Protein AF-T1DFJ6-F1 (afdb_monomer)

Solvent-accessible surface area (backbone atoms only — not comparable to full-atom values): 3288 Å² total; per-residue (Å²): 134,53,76,65,58,50,53,52,52,46,52,53,45,51,53,51,50,50,54,52,49,53,42,48,73,74,69,44,79,65,93,53,79,60,49,65,62,50,45,54,52,52,48,50,51,53,51,49,51,54,51,56,60,72,76,105

Mean predicted aligned error: 4.29 Å

Sequence (56 aa):
MSKGERNEQLKSLHETLLKQRASVAMGGAPSNPGLIKSVKRQIARILTVNRMEEIK

Structure (mmCIF, N/CA/C/O backbone):
data_AF-T1DFJ6-F1
#
_entry.id   AF-T1DFJ6-F1
#
loop_
_atom_site.group_PDB
_atom_site.id
_atom_site.type_symbol
_atom_site.label_atom_id
_atom_site.label_alt_id
_atom_site.label_comp_id
_atom_site.label_asym_id
_atom_site.label_entity_id
_atom_site.label_seq_id
_atom_site.pdbx_PDB_ins_code
_atom_site.Cartn_x
_atom_site.Cartn_y
_atom_site.Cartn_z
_atom_site.occupancy
_atom_site.B_iso_or_equiv
_atom_site.auth_seq_id
_atom_site.auth_comp_id
_atom_site.auth_as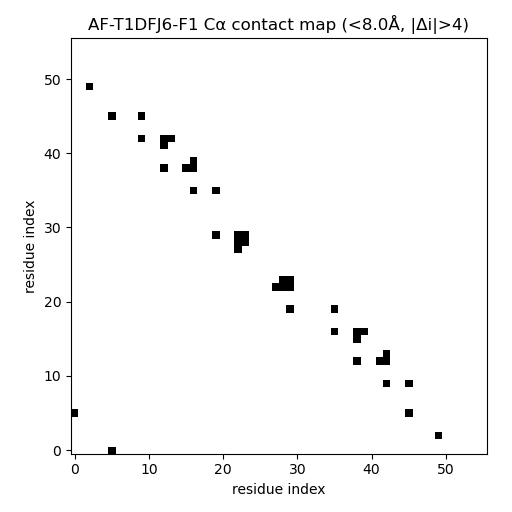ym_id
_atom_site.auth_atom_id
_atom_site.pdbx_PDB_model_num
ATOM 1 N N . MET A 1 1 ? -0.503 0.528 17.832 1.00 64.94 1 MET A N 1
ATOM 2 C CA . MET A 1 1 ? -0.433 1.365 16.626 1.00 64.94 1 MET A CA 1
ATOM 3 C C . MET A 1 1 ? -1.675 2.230 16.594 1.00 64.94 1 MET A C 1
ATOM 5 O O . MET A 1 1 ? -2.767 1.675 16.619 1.00 64.94 1 MET A O 1
ATOM 9 N N . SER A 1 2 ? -1.520 3.545 16.643 1.00 86.31 2 SER A N 1
ATOM 10 C CA . SER A 1 2 ? -2.643 4.488 16.617 1.00 86.31 2 SER A CA 1
ATOM 11 C C . SER A 1 2 ? -3.257 4.579 15.212 1.00 86.31 2 SER A C 1
ATOM 13 O O . SER A 1 2 ? -2.580 4.307 14.217 1.00 86.31 2 SER A O 1
ATOM 15 N N . LYS A 1 3 ? -4.526 5.006 15.100 1.00 86.38 3 LYS A N 1
ATOM 16 C CA . LYS A 1 3 ? -5.176 5.279 13.801 1.00 86.38 3 LYS A CA 1
ATOM 17 C C . LYS A 1 3 ? -4.360 6.282 12.968 1.00 86.38 3 LYS A C 1
ATOM 19 O O . LYS A 1 3 ? -4.256 6.122 11.755 1.00 86.38 3 LYS A O 1
ATOM 24 N N . GLY A 1 4 ? -3.722 7.257 13.626 1.00 88.12 4 GLY A N 1
ATOM 25 C CA . GLY A 1 4 ? -2.820 8.222 12.987 1.00 88.12 4 GLY A CA 1
ATOM 26 C C . GLY A 1 4 ? -1.603 7.557 12.339 1.00 88.12 4 GLY A C 1
ATOM 27 O O . GLY A 1 4 ? -1.396 7.700 11.137 1.00 88.12 4 GLY A O 1
ATOM 28 N N . GLU A 1 5 ? -0.874 6.736 13.099 1.00 90.25 5 GLU A N 1
ATOM 29 C CA . GLU A 1 5 ? 0.286 5.981 12.598 1.00 90.25 5 GLU A CA 1
ATOM 30 C C . GLU A 1 5 ? -0.096 5.055 11.432 1.00 90.25 5 GLU A C 1
ATOM 32 O O . GLU A 1 5 ? 0.679 4.865 10.494 1.00 90.25 5 GLU A O 1
ATOM 37 N N . ARG A 1 6 ? -1.307 4.470 11.462 1.00 89.88 6 ARG A N 1
ATOM 38 C CA . ARG A 1 6 ? -1.793 3.589 10.382 1.00 89.88 6 ARG A CA 1
ATOM 39 C C . ARG A 1 6 ? -2.036 4.344 9.098 1.00 89.88 6 ARG A C 1
ATOM 41 O O . ARG A 1 6 ? -1.675 3.849 8.033 1.00 89.88 6 ARG A O 1
ATOM 48 N N . ASN A 1 7 ? -2.611 5.533 9.194 1.00 91.00 7 ASN A N 1
ATOM 49 C CA . ASN A 1 7 ? -2.819 6.387 8.034 1.00 91.00 7 ASN A CA 1
ATOM 50 C C . ASN A 1 7 ? -1.488 6.871 7.448 1.00 91.00 7 ASN A C 1
ATOM 52 O O . ASN A 1 7 ? -1.343 6.936 6.228 1.00 91.00 7 ASN A O 1
ATOM 56 N N . GLU A 1 8 ? -0.500 7.144 8.296 1.00 94.31 8 GLU A N 1
ATOM 57 C CA . GLU A 1 8 ? 0.834 7.557 7.865 1.00 94.31 8 GLU A CA 1
ATOM 58 C C . GLU A 1 8 ? 1.583 6.422 7.145 1.00 94.31 8 GLU A C 1
ATOM 60 O O . GLU A 1 8 ? 2.092 6.612 6.037 1.00 94.31 8 GLU A O 1
ATOM 65 N N . GLN A 1 9 ? 1.544 5.201 7.695 1.00 93.31 9 GLN A N 1
ATOM 66 C CA . GLN A 1 9 ? 2.038 4.006 7.000 1.00 93.31 9 GLN A CA 1
ATOM 67 C C . GLN A 1 9 ? 1.290 3.741 5.692 1.00 93.31 9 GLN A C 1
ATOM 69 O O . GLN A 1 9 ? 1.901 3.383 4.687 1.00 93.31 9 GLN A O 1
ATOM 74 N N . LEU A 1 10 ? -0.032 3.913 5.675 1.00 94.31 10 LEU A N 1
ATOM 75 C CA . LEU A 1 10 ? -0.831 3.719 4.470 1.00 94.31 10 LEU A CA 1
ATOM 76 C C . LEU A 1 10 ? -0.395 4.693 3.368 1.00 94.31 10 LEU A C 1
ATOM 78 O O . LEU A 1 10 ? -0.198 4.276 2.225 1.00 94.31 10 LEU A O 1
ATOM 82 N N . LYS A 1 11 ? -0.148 5.960 3.717 1.00 95.69 11 LYS A N 1
ATOM 83 C CA . LYS A 1 11 ? 0.378 6.966 2.789 1.00 95.69 11 LYS A CA 1
ATOM 84 C C . LYS A 1 11 ? 1.743 6.560 2.220 1.00 95.69 11 LYS A C 1
ATOM 86 O O . LYS A 1 11 ? 1.912 6.577 1.000 1.00 95.69 11 LYS A O 1
ATOM 91 N N . SER A 1 12 ? 2.676 6.099 3.058 1.00 96.06 12 SER A N 1
ATOM 92 C CA . SER A 1 12 ? 4.003 5.665 2.587 1.00 96.06 12 SER A CA 1
ATOM 93 C C . SER A 1 12 ? 3.938 4.428 1.675 1.00 96.06 12 SER A C 1
ATOM 95 O O . SER A 1 12 ? 4.659 4.336 0.673 1.00 96.06 12 SER A O 1
ATOM 97 N N . LEU A 1 13 ? 3.027 3.489 1.954 1.00 95.44 13 LEU A N 1
ATOM 98 C CA . LEU A 1 13 ? 2.792 2.316 1.10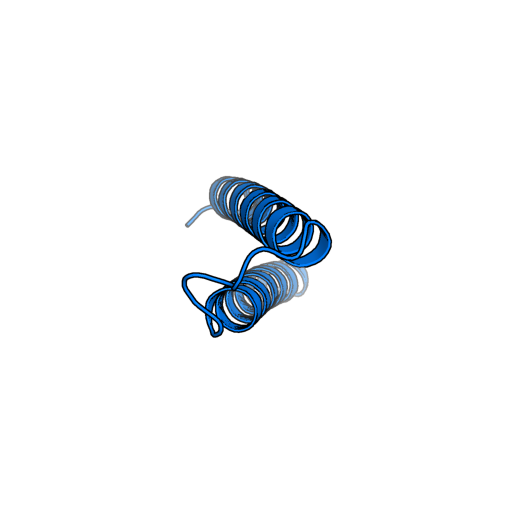9 1.00 95.44 13 LEU A CA 1
ATOM 99 C C . LEU A 1 13 ? 2.206 2.704 -0.255 1.00 95.44 13 LEU A C 1
ATOM 101 O O . LEU A 1 13 ? 2.603 2.135 -1.275 1.00 95.44 13 LEU A O 1
ATOM 105 N N . HIS A 1 14 ? 1.307 3.690 -0.302 1.00 95.12 14 HIS A N 1
ATOM 106 C CA . HIS A 1 14 ? 0.790 4.230 -1.561 1.00 95.12 14 HIS A CA 1
ATOM 107 C C . HIS A 1 14 ? 1.877 4.924 -2.388 1.00 95.12 14 HIS A C 1
ATOM 109 O O . HIS A 1 14 ? 1.967 4.677 -3.593 1.00 95.12 14 HIS A O 1
ATOM 115 N N . GLU A 1 15 ? 2.745 5.719 -1.761 1.00 95.94 15 GLU A N 1
ATOM 116 C CA . GLU A 1 15 ? 3.894 6.335 -2.439 1.00 95.94 15 GLU A CA 1
ATOM 117 C C . GLU A 1 15 ? 4.859 5.282 -2.994 1.00 95.94 15 GLU A C 1
ATOM 119 O O . GLU A 1 15 ? 5.317 5.379 -4.135 1.00 95.94 15 GLU A O 1
ATOM 124 N N . THR A 1 16 ? 5.127 4.229 -2.219 1.00 92.81 16 THR A N 1
ATOM 125 C CA . THR A 1 16 ? 5.961 3.102 -2.657 1.00 92.81 16 THR A CA 1
ATOM 126 C C . THR A 1 16 ? 5.341 2.402 -3.864 1.00 92.81 16 THR A C 1
ATOM 128 O O . THR A 1 16 ? 6.027 2.138 -4.852 1.00 92.81 16 THR A O 1
ATOM 131 N N . LEU A 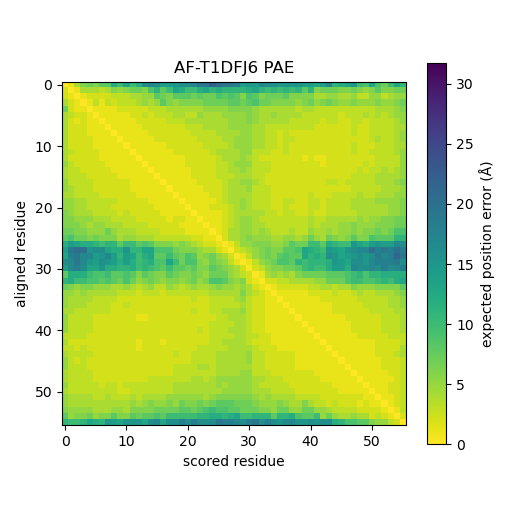1 17 ? 4.030 2.141 -3.831 1.00 93.12 17 LEU A N 1
ATOM 132 C CA . LEU A 1 17 ? 3.314 1.531 -4.949 1.00 93.12 17 LEU A CA 1
ATOM 133 C C . LEU A 1 17 ? 3.380 2.399 -6.213 1.00 93.12 17 LEU A C 1
ATOM 135 O O . LEU A 1 17 ? 3.549 1.863 -7.310 1.00 93.12 17 LEU A O 1
ATOM 139 N N . LEU A 1 18 ? 3.257 3.721 -6.067 1.00 92.81 18 LEU A N 1
ATOM 140 C CA . LEU A 1 18 ? 3.339 4.670 -7.176 1.00 92.81 18 LEU A CA 1
ATOM 141 C C . LEU A 1 18 ? 4.729 4.657 -7.821 1.00 92.81 18 LEU A C 1
ATOM 143 O O . LEU A 1 18 ? 4.829 4.495 -9.035 1.00 92.81 18 LEU A O 1
ATOM 147 N N . LYS A 1 19 ? 5.793 4.740 -7.015 1.00 90.75 19 LYS A N 1
ATOM 148 C CA . LYS A 1 19 ? 7.185 4.688 -7.496 1.00 90.75 19 LYS A CA 1
ATOM 149 C C . LYS A 1 19 ? 7.476 3.395 -8.257 1.00 90.75 19 LYS A C 1
ATOM 151 O O . LYS A 1 19 ? 8.057 3.428 -9.338 1.00 90.75 19 LYS A O 1
ATOM 156 N N . GLN A 1 20 ? 7.021 2.260 -7.727 1.00 89.75 20 GLN A N 1
ATOM 157 C CA . GLN A 1 20 ? 7.217 0.963 -8.378 1.00 89.75 20 GLN A CA 1
ATOM 158 C C . GLN A 1 20 ? 6.455 0.859 -9.702 1.00 89.75 20 GLN A C 1
ATOM 160 O O . GLN A 1 20 ? 6.995 0.371 -10.690 1.00 89.75 20 GLN A O 1
ATOM 165 N N . ARG A 1 21 ? 5.221 1.369 -9.764 1.00 89.56 21 ARG A N 1
ATOM 166 C CA . ARG A 1 21 ? 4.460 1.431 -11.020 1.00 89.56 21 ARG A CA 1
ATOM 167 C C . ARG A 1 21 ? 5.122 2.334 -12.056 1.00 89.56 21 ARG A C 1
ATOM 169 O O . ARG A 1 21 ? 5.167 1.951 -13.218 1.00 89.56 21 ARG A O 1
ATOM 176 N N . ALA A 1 22 ? 5.648 3.484 -11.639 1.00 90.50 22 ALA A N 1
ATOM 177 C CA . ALA A 1 22 ? 6.380 4.383 -12.525 1.00 90.50 22 ALA A CA 1
ATOM 178 C C . ALA A 1 22 ? 7.632 3.700 -13.098 1.00 90.50 22 ALA A C 1
ATOM 180 O O . ALA A 1 22 ? 7.855 3.743 -14.302 1.00 90.50 22 ALA A O 1
ATOM 181 N N . SER A 1 23 ? 8.398 2.992 -12.261 1.00 87.62 23 SER A N 1
ATOM 182 C CA . SER A 1 23 ? 9.568 2.222 -12.702 1.00 87.62 23 SER A CA 1
ATOM 183 C C . SER A 1 23 ? 9.213 1.142 -13.731 1.00 87.62 23 SER A C 1
ATOM 185 O O . SER A 1 23 ? 9.893 1.034 -14.749 1.00 87.62 23 SER A O 1
ATOM 187 N N . VAL A 1 24 ? 8.125 0.397 -13.505 1.00 86.88 24 VAL A N 1
ATOM 188 C CA . VAL A 1 24 ? 7.636 -0.619 -14.454 1.00 86.88 24 VAL A CA 1
ATOM 189 C C . VAL A 1 24 ? 7.155 0.020 -15.760 1.00 86.88 24 VAL A C 1
ATOM 191 O O . VAL A 1 24 ? 7.444 -0.498 -16.834 1.00 86.88 24 VAL A O 1
ATOM 194 N N . ALA A 1 25 ? 6.453 1.155 -15.690 1.00 88.06 25 ALA A N 1
ATOM 195 C CA . ALA A 1 25 ? 5.963 1.866 -16.872 1.00 88.06 25 ALA A CA 1
ATOM 196 C C . ALA A 1 25 ? 7.100 2.409 -17.753 1.00 88.06 25 ALA A C 1
ATOM 198 O O . ALA A 1 25 ? 6.970 2.423 -18.972 1.00 88.06 25 ALA A O 1
ATOM 199 N N . MET A 1 26 ? 8.229 2.797 -17.153 1.00 89.12 26 MET A N 1
ATOM 200 C CA . MET A 1 26 ? 9.437 3.217 -17.875 1.00 89.12 26 MET A CA 1
ATOM 201 C C . MET A 1 26 ? 10.204 2.047 -18.523 1.00 89.12 26 MET A C 1
ATOM 203 O O . MET A 1 26 ? 11.277 2.259 -19.078 1.00 89.12 26 MET A O 1
ATOM 207 N N . GLY A 1 27 ? 9.689 0.813 -18.454 1.00 84.38 27 GLY A N 1
ATOM 208 C CA . GLY A 1 27 ? 10.343 -0.370 -19.021 1.00 84.38 27 GLY A CA 1
ATOM 209 C C . GLY A 1 27 ? 11.507 -0.897 -18.179 1.00 84.38 27 GLY A C 1
ATOM 210 O O . GLY A 1 27 ? 12.254 -1.761 -18.633 1.00 84.38 27 GLY A O 1
ATOM 211 N N . GLY A 1 28 ? 11.666 -0.405 -16.946 1.00 80.38 28 GLY A N 1
ATOM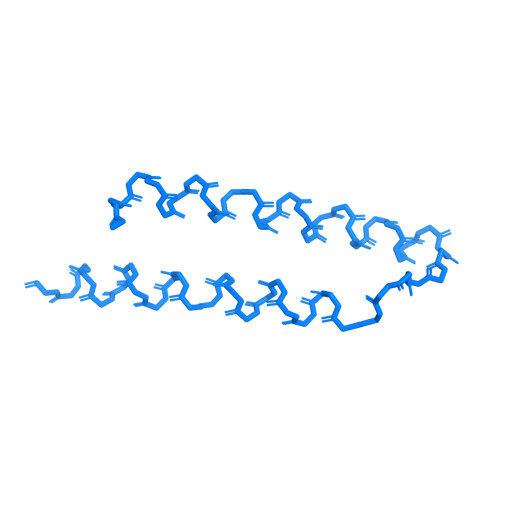 212 C CA 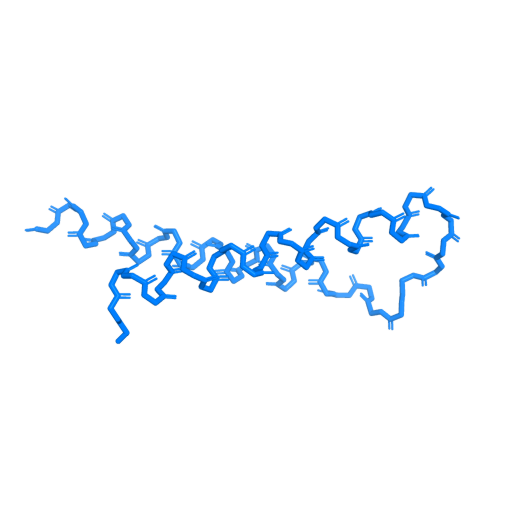. GLY A 1 28 ? 12.646 -0.941 -16.013 1.00 80.38 28 GLY A CA 1
ATOM 213 C C . GLY A 1 28 ? 12.247 -2.346 -15.570 1.00 80.38 28 GLY A C 1
ATOM 214 O O . GLY A 1 28 ? 11.120 -2.566 -15.118 1.00 80.38 28 GLY A O 1
ATOM 215 N N . ALA A 1 29 ? 13.174 -3.302 -15.665 1.00 72.25 29 ALA A N 1
ATOM 216 C CA . ALA A 1 29 ? 12.986 -4.604 -15.043 1.00 72.25 29 ALA A CA 1
ATOM 217 C C . ALA A 1 29 ? 12.778 -4.397 -13.529 1.00 72.25 29 ALA A C 1
ATOM 219 O O . ALA A 1 29 ? 13.599 -3.733 -12.887 1.00 72.25 29 ALA A O 1
ATOM 220 N N . PRO A 1 30 ? 11.690 -4.917 -12.936 1.00 67.12 30 PRO A N 1
ATOM 221 C CA . PRO A 1 30 ? 11.447 -4.733 -11.517 1.00 67.12 30 PRO A CA 1
ATOM 222 C C . PRO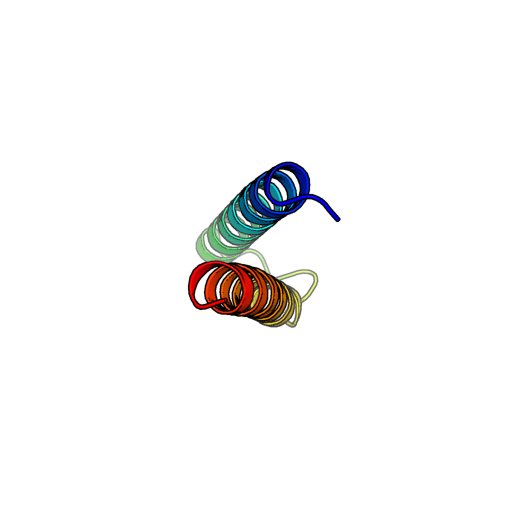 A 1 30 ? 12.538 -5.462 -10.730 1.00 67.12 30 PRO A C 1
ATOM 224 O O . PRO A 1 30 ? 12.632 -6.686 -10.778 1.00 67.12 30 PRO A O 1
ATOM 227 N N . SER A 1 31 ? 13.331 -4.716 -9.959 1.00 73.38 31 SER A N 1
ATOM 228 C CA . SER A 1 31 ? 14.376 -5.266 -9.083 1.00 73.38 31 SER A CA 1
ATOM 229 C C . SER A 1 31 ? 13.821 -6.241 -8.040 1.00 73.38 31 SER A C 1
ATOM 231 O O . SER A 1 31 ? 14.535 -7.113 -7.554 1.00 73.38 31 SER A O 1
ATOM 233 N N . ASN A 1 32 ? 12.525 -6.141 -7.731 1.00 80.88 32 ASN A N 1
ATOM 234 C CA . ASN A 1 32 ? 11.791 -7.145 -6.975 1.00 80.88 32 ASN A CA 1
ATOM 235 C C . ASN A 1 32 ? 10.377 -7.343 -7.565 1.00 80.88 32 ASN A C 1
ATOM 237 O O . ASN A 1 32 ? 9.477 -6.545 -7.277 1.00 80.88 32 ASN A O 1
ATOM 241 N N . PRO A 1 33 ? 10.127 -8.419 -8.336 1.00 80.31 33 PRO A N 1
ATOM 242 C CA . PRO A 1 33 ? 8.826 -8.660 -8.968 1.00 80.31 33 PRO A CA 1
ATOM 243 C C . PRO A 1 33 ? 7.697 -8.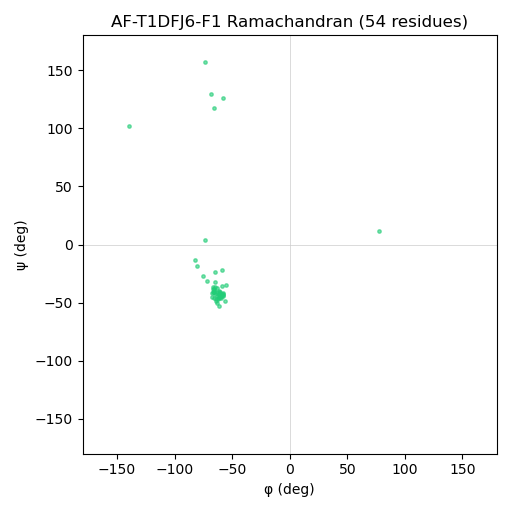896 -7.947 1.00 80.31 33 PRO A C 1
ATOM 245 O O . PRO A 1 33 ? 6.524 -8.646 -8.233 1.00 80.31 33 PRO A O 1
ATOM 248 N N . GLY A 1 34 ? 8.028 -9.334 -6.725 1.00 90.19 34 GLY A N 1
ATOM 249 C CA . GLY A 1 34 ? 7.064 -9.577 -5.650 1.00 90.19 34 GLY A CA 1
ATOM 250 C C . GLY A 1 34 ? 6.648 -8.324 -4.873 1.00 90.19 34 GLY A C 1
ATOM 251 O O . GLY A 1 34 ? 5.659 -8.363 -4.132 1.00 90.19 34 GLY A O 1
ATOM 252 N N . LEU A 1 35 ? 7.361 -7.206 -5.041 1.00 88.81 35 LEU A N 1
ATOM 253 C CA . LEU A 1 35 ? 7.189 -6.014 -4.209 1.00 88.81 35 LEU A CA 1
ATOM 254 C C . LEU A 1 35 ? 5.796 -5.395 -4.361 1.00 88.81 35 LEU A C 1
ATOM 256 O O . LEU A 1 35 ? 5.126 -5.149 -3.361 1.00 88.81 35 LEU A O 1
ATOM 260 N N . ILE A 1 36 ? 5.306 -5.230 -5.594 1.00 91.44 36 ILE A N 1
ATOM 261 C CA . ILE A 1 36 ? 3.968 -4.672 -5.860 1.00 91.44 36 ILE A CA 1
ATOM 262 C C . ILE A 1 36 ? 2.879 -5.510 -5.175 1.00 91.44 36 ILE A C 1
ATOM 264 O O . ILE A 1 36 ? 1.951 -4.966 -4.572 1.00 91.44 36 ILE A O 1
ATOM 268 N N . LYS A 1 37 ? 2.989 -6.843 -5.239 1.00 93.50 37 LYS A N 1
ATOM 269 C CA . LYS A 1 37 ? 2.034 -7.762 -4.603 1.00 93.50 37 LYS A CA 1
ATOM 270 C C . LYS A 1 37 ? 2.100 -7.667 -3.077 1.00 93.50 37 LYS A C 1
ATOM 272 O O . LYS A 1 37 ? 1.054 -7.676 -2.428 1.00 93.50 37 LYS A O 1
ATOM 277 N N . SER A 1 38 ? 3.303 -7.553 -2.514 1.00 94.69 38 SER A N 1
ATOM 278 C CA . SER A 1 38 ? 3.516 -7.381 -1.073 1.00 94.69 38 SER A CA 1
ATOM 279 C C . SER A 1 38 ? 2.911 -6.071 -0.562 1.00 94.69 38 SER A C 1
ATOM 281 O O . SER A 1 38 ? 2.097 -6.096 0.360 1.00 94.69 38 SER A O 1
ATOM 283 N N . VAL A 1 39 ? 3.215 -4.945 -1.216 1.00 94.75 39 VAL A N 1
ATOM 284 C CA . VAL A 1 39 ? 2.704 -3.615 -0.842 1.00 94.75 39 VAL A CA 1
ATOM 285 C C . VAL A 1 39 ? 1.176 -3.576 -0.903 1.00 94.75 39 VAL A C 1
ATOM 287 O O . VAL A 1 39 ? 0.535 -3.139 0.049 1.00 94.75 39 VAL A O 1
ATOM 290 N N . LYS A 1 40 ? 0.561 -4.129 -1.959 1.00 94.94 40 LYS A N 1
ATOM 291 C CA . LYS A 1 40 ? -0.907 -4.239 -2.054 1.00 94.94 40 LYS A CA 1
ATOM 292 C C . LYS A 1 40 ? -1.518 -5.032 -0.894 1.00 94.94 40 LYS A C 1
ATOM 294 O O . LYS A 1 40 ? -2.545 -4.628 -0.356 1.00 94.94 40 LYS A O 1
ATOM 299 N N . ARG A 1 41 ? -0.896 -6.148 -0.491 1.00 96.62 41 ARG A N 1
ATOM 300 C CA . ARG A 1 41 ? -1.361 -6.951 0.656 1.00 96.62 41 ARG A CA 1
ATOM 301 C C . ARG A 1 41 ? -1.229 -6.198 1.978 1.00 96.62 41 ARG A C 1
ATOM 303 O O . ARG A 1 41 ? -2.104 -6.332 2.826 1.00 96.62 41 ARG A O 1
ATOM 310 N N . GLN A 1 42 ? -0.162 -5.422 2.155 1.00 95.88 42 GLN A N 1
ATOM 311 C CA . GLN A 1 42 ? 0.024 -4.602 3.354 1.00 95.88 42 GLN A CA 1
ATOM 312 C C . GLN A 1 42 ? -1.038 -3.501 3.449 1.00 95.88 42 GLN A C 1
ATOM 314 O O . GLN A 1 42 ? -1.678 -3.384 4.491 1.00 95.88 42 GLN A O 1
ATOM 319 N N . ILE A 1 43 ? -1.312 -2.788 2.349 1.00 96.00 43 ILE A N 1
ATOM 320 C CA . ILE A 1 43 ? -2.396 -1.791 2.280 1.00 96.00 43 ILE A CA 1
ATOM 321 C C . ILE A 1 43 ? -3.738 -2.436 2.647 1.00 96.00 43 ILE A C 1
ATOM 323 O O . ILE A 1 43 ? -4.454 -1.923 3.504 1.00 96.00 43 ILE A O 1
ATOM 327 N N . ALA A 1 44 ? -4.054 -3.595 2.056 1.00 96.50 44 ALA A N 1
ATOM 328 C CA . ALA A 1 44 ? -5.297 -4.308 2.342 1.00 96.50 44 ALA A CA 1
ATOM 329 C C . ALA A 1 44 ? -5.442 -4.655 3.833 1.00 96.50 44 ALA A C 1
ATOM 331 O O . ALA A 1 44 ? -6.500 -4.421 4.404 1.00 96.50 44 ALA A O 1
ATOM 332 N N . ARG A 1 45 ? -4.375 -5.138 4.489 1.00 95.75 45 ARG A N 1
ATOM 333 C CA . ARG A 1 45 ? -4.392 -5.444 5.931 1.00 95.75 45 ARG A CA 1
ATOM 334 C C . ARG A 1 45 ? -4.684 -4.213 6.787 1.00 95.75 45 ARG A C 1
ATOM 336 O O . ARG A 1 45 ? -5.508 -4.305 7.691 1.00 95.75 45 ARG A O 1
ATOM 343 N N . ILE A 1 46 ? -4.038 -3.079 6.505 1.00 94.38 46 ILE A N 1
ATOM 344 C CA . ILE A 1 46 ? -4.260 -1.836 7.262 1.00 94.38 46 ILE A CA 1
ATOM 345 C C . ILE A 1 46 ? -5.707 -1.365 7.097 1.00 94.38 46 ILE A C 1
ATOM 347 O O . ILE A 1 46 ? -6.360 -1.039 8.086 1.00 94.38 46 ILE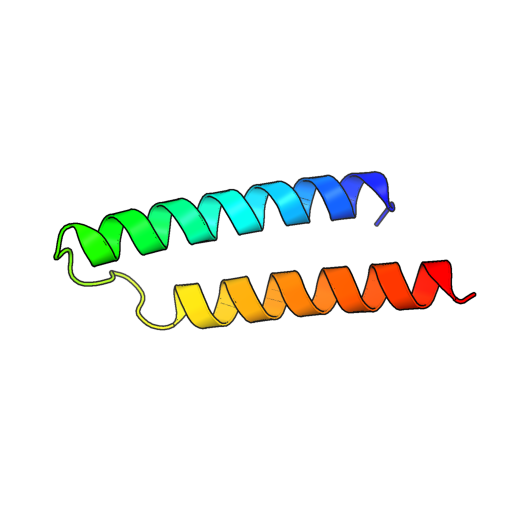 A O 1
ATOM 351 N N . LEU A 1 47 ? -6.233 -1.394 5.870 1.00 94.06 47 LEU A N 1
ATOM 352 C CA . LEU A 1 47 ? -7.626 -1.039 5.600 1.00 94.06 47 LEU A CA 1
ATOM 353 C C . LEU A 1 47 ? -8.609 -1.967 6.324 1.00 94.06 47 LEU A C 1
ATOM 355 O O . LEU A 1 47 ? -9.592 -1.486 6.882 1.00 94.06 47 LEU A O 1
ATOM 359 N N . THR A 1 48 ? -8.338 -3.275 6.368 1.00 95.50 48 THR A N 1
ATOM 360 C CA . THR A 1 48 ? -9.166 -4.229 7.121 1.00 95.50 48 THR A CA 1
ATOM 361 C C . THR A 1 48 ? -9.173 -3.910 8.613 1.00 95.50 48 THR A C 1
ATOM 363 O O . THR A 1 48 ? -10.245 -3.872 9.207 1.00 95.50 48 THR A O 1
ATOM 366 N N . VAL A 1 49 ? -8.011 -3.633 9.212 1.00 92.81 49 VAL A N 1
ATOM 367 C CA . VAL A 1 49 ? -7.922 -3.257 10.633 1.00 92.81 49 VAL A CA 1
ATOM 368 C C . VAL A 1 49 ? -8.681 -1.960 10.903 1.00 92.81 49 VAL A C 1
ATOM 370 O O . VAL A 1 49 ? -9.489 -1.917 11.824 1.00 92.81 49 VAL A O 1
ATOM 373 N N . ASN A 1 50 ? -8.492 -0.933 10.070 1.00 90.88 50 ASN A N 1
ATOM 374 C CA . ASN A 1 50 ? -9.216 0.333 10.205 1.00 90.88 50 ASN A CA 1
ATOM 375 C C . ASN A 1 50 ? -10.734 0.126 10.122 1.00 90.88 50 ASN A C 1
ATOM 377 O O . ASN A 1 50 ? -11.475 0.679 10.927 1.00 90.88 50 ASN A O 1
ATOM 381 N N . ARG A 1 51 ? -11.201 -0.713 9.189 1.00 93.00 51 ARG A N 1
ATOM 382 C CA . ARG A 1 51 ? -12.625 -1.028 9.052 1.00 93.00 51 ARG A CA 1
ATOM 383 C C . ARG A 1 51 ? -13.168 -1.790 10.259 1.00 93.00 51 ARG A C 1
ATOM 385 O O . ARG A 1 51 ? -14.286 -1.523 10.681 1.00 93.00 51 ARG A O 1
ATOM 392 N N . MET A 1 52 ? -12.397 -2.733 10.798 1.00 92.88 52 MET A N 1
ATOM 393 C CA . MET A 1 52 ? -12.770 -3.476 12.004 1.00 92.88 52 MET A CA 1
ATOM 394 C C . MET A 1 52 ? -12.887 -2.563 13.223 1.00 92.88 52 MET A C 1
ATOM 396 O O . MET A 1 52 ? -13.783 -2.764 14.030 1.00 92.88 52 MET A O 1
ATOM 400 N N . GLU A 1 53 ? -12.015 -1.563 13.346 1.00 89.12 53 GLU A N 1
ATOM 401 C CA . GLU A 1 53 ? -12.103 -0.564 14.415 1.00 89.12 53 GLU A CA 1
ATOM 402 C C . GLU A 1 53 ? -13.267 0.410 14.241 1.00 89.12 53 GLU A C 1
ATOM 404 O O . GLU A 1 53 ? -13.808 0.862 15.235 1.00 89.12 53 GLU A O 1
ATOM 409 N N . GLU A 1 54 ? -13.661 0.737 13.009 1.00 86.75 54 GLU A N 1
ATOM 410 C CA . GLU A 1 54 ? -14.805 1.625 12.749 1.00 86.75 54 GLU A CA 1
ATOM 411 C C . GLU A 1 54 ? -16.167 0.961 12.966 1.00 86.75 54 GLU A C 1
ATOM 413 O O . GLU A 1 54 ? -17.147 1.653 13.215 1.00 86.75 54 GLU A O 1
ATOM 418 N N . ILE A 1 55 ? -16.249 -0.363 12.813 1.00 88.56 55 ILE A N 1
ATOM 419 C CA . ILE A 1 55 ? -17.484 -1.130 13.043 1.00 88.56 55 ILE A CA 1
ATOM 420 C C . ILE A 1 55 ? -17.706 -1.402 14.543 1.00 88.56 55 ILE A C 1
ATOM 422 O O . ILE A 1 55 ? -18.815 -1.758 14.939 1.00 88.56 55 ILE A O 1
ATOM 426 N N . LYS A 1 56 ? -16.656 -1.274 15.358 1.00 66.38 56 LYS A N 1
ATOM 427 C CA . LYS A 1 56 ? -16.654 -1.606 16.783 1.00 66.38 56 LYS A CA 1
ATOM 428 C C . LYS A 1 56 ? -17.059 -0.414 17.641 1.00 66.38 56 LYS A C 1
ATOM 430 O O . LYS A 1 56 ? -17.750 -0.669 18.649 1.00 66.38 56 LYS A O 1
#

Radius of gyration: 13.46 Å; Cα contacts (8 Å, |Δi|>4): 20; chains: 1; bounding box: 32×18×36 Å

pLDDT: mean 89.29, std 7.61, range [64.94, 96.62]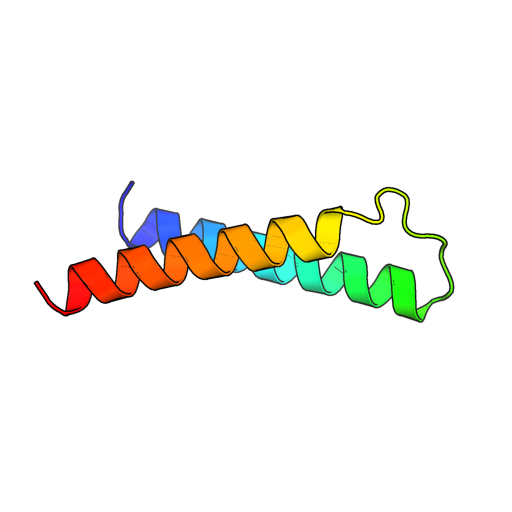

Secondary structure (DSSP, 8-state):
--HHHHHHHHHHHHHHHHHHHHHHHTTPPPS-TTHHHHHHHHHHHHHHHHHHHHH-

InterPro domains:
  IPR001854 Large ribosomal subunit protein uL29 [MF_00374] (1-53)
  IPR001854 Large ribosomal subunit protein uL29 [PF00831] (1-51)
  IPR001854 Large ribosomal subunit protein uL29 [TIGR00012] (1-51)
  IPR018254 Large ribosomal subunit protein uL29, conserved site [PS00579] (32-46)
  IPR036049 Large ribosomal subunit protein uL29 superfamily [G3DSA:1.10.287.310] (1-55)
  IPR036049 Large ribosomal subunit protein uL29 superfamily [SSF46561] (1-53)

Organism: NCBI:txid410659

Foldseek 3Di:
DDPVVLVVVLVVLVVVLVVQVVCVVVVHDRPDPCSNVVSVVSNVVSVVVVVVVVVD

Nearest PDB structures (foldseek):
  3cma-assembly1_V  TM=9.595E-01  e=3.184E-03  Haloarcula marismortui
  3cc7-assembly1_V  TM=9.654E-01  e=3.893E-03  Haloarcula marismortui
  3ccr-assembly1_V  TM=9.580E-01  e=5.820E-03  Haloarcula marismortui
  9f1b-assembly1_Bh  TM=9.272E-01  e=6.499E-02  Oryctolagus cuniculus
  7oyc-assembly1_h1  TM=9.271E-01  e=9.717E-02  Xenopus laevis